Protein AF-A0A355D9C6-F1 (afdb_monomer)

Nearest PDB structures (foldseek):
  3qay-assembly4_D  TM=8.955E-01  e=3.620E-08  Colneyvirus CD27
  1xov-assembly1_A  TM=8.033E-01  e=5.198E-07  Listeria phage PSA
  7rag-assembly1_B-2  TM=8.440E-01  e=2.105E-06  Clostridioides difficile
  1jwq-assembly1_A  TM=8.200E-01  e=1.774E-05  Paenibacillus polymyxa
  8c0j-assembly1_A  TM=7.472E-01  e=3.554E-04  Citrobacter rodentium

Foldseek 3Di:
DQVLPFQEAEEEEAEADPDAQAADADFKEKEAAPPCCVPLQVQLRVQLLVLLVVLPGDRPYYDHDCPDCQHPVHPHTYMYIHGGHQRHNVRVVSC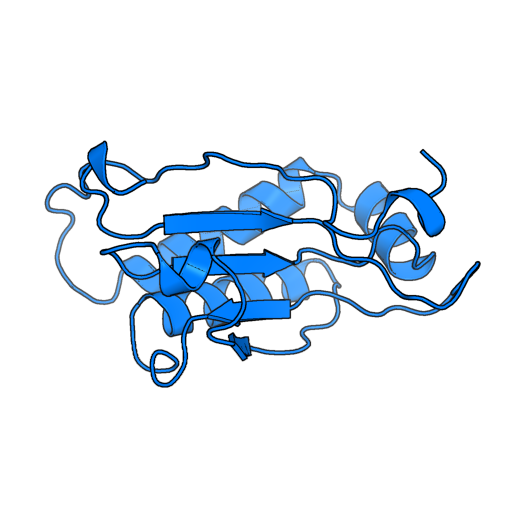VVCDPVSSVVSSVRSNVVSVVPDDDPDDRVDHDHPDHDHYPPPPVHHDD

Radius of gyration: 15.07 Å; Cα contacts (8 Å, |Δi|>4): 289; chains: 1; bounding box: 33×25×47 Å

pLDDT: mean 84.62, std 20.16, range [33.31, 98.75]

Solvent-accessible surface area (backbone atoms only — not comparable to full-atom values): 7962 Å² total; per-residue (Å²): 109,69,91,69,67,32,75,44,45,45,36,49,34,42,37,70,56,94,56,76,81,33,61,57,75,72,25,22,38,24,39,27,33,70,95,30,65,91,38,72,33,2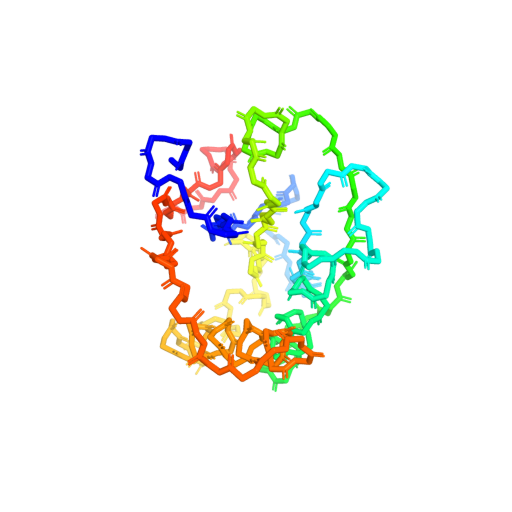9,41,25,40,53,35,22,41,51,36,41,32,73,76,67,38,42,66,68,51,77,45,67,45,65,84,45,60,79,35,60,73,42,86,41,50,23,29,41,38,30,63,28,24,69,32,22,48,41,32,42,54,48,46,70,71,63,34,70,68,51,54,54,48,22,44,50,51,7,45,54,59,46,55,62,80,70,69,79,97,70,75,80,82,41,84,52,77,87,39,80,46,83,31,100,67,35,92,85,51,44,89,126

Sequence (144 aa):
ANSMKVDLYFSIHINSTPKKGYKGAIGSECWIYPNNENKISGLVGREVLKELASLGFINRGIKSSDEFTELSSTKMPAVIIECFFCNSKADTDLYHKVGPKAIAYAIYLGIKAATRSKTPILSMNGININHIKDCHNCKNYCPI

Secondary structure (DSSP, 8-state):
-GGGT-S-EEEEEEE--SSTTB-S---EEEEE-TT-TTSHHHHHHHHHHHHHHHTT--EEEEEE-S--HHHHS-SS-EEEEEEEETTBHHHHHHHHHHHHHHHHHHHHHHHHHHHTTSSSS------B---EEE-TTGGGT---

Structure (mmCIF, N/CA/C/O backbone):
data_AF-A0A355D9C6-F1
#
_entry.id   AF-A0A355D9C6-F1
#
loop_
_atom_site.group_PDB
_atom_site.id
_atom_site.type_symbol
_atom_site.label_atom_id
_atom_site.label_alt_id
_atom_site.label_comp_id
_atom_site.label_asym_id
_atom_site.label_entity_id
_atom_site.label_seq_id
_atom_site.pdbx_PDB_ins_code
_atom_site.Cartn_x
_atom_site.Cartn_y
_atom_site.Cartn_z
_atom_site.occupancy
_atom_site.B_iso_or_equiv
_atom_site.auth_seq_id
_atom_site.auth_comp_id
_atom_site.auth_asym_id
_atom_site.auth_atom_id
_atom_site.pdbx_PDB_model_num
ATOM 1 N N . ALA A 1 1 ? 12.404 -13.665 -5.220 1.00 76.12 1 ALA A N 1
ATOM 2 C CA . ALA A 1 1 ? 12.030 -12.802 -6.362 1.00 76.12 1 ALA A CA 1
ATOM 3 C C . ALA A 1 1 ? 12.973 -12.965 -7.560 1.00 76.12 1 ALA A C 1
ATOM 5 O O . ALA A 1 1 ? 12.521 -13.418 -8.603 1.00 76.12 1 ALA A O 1
ATOM 6 N N . ASN A 1 2 ? 14.276 -12.669 -7.429 1.00 84.69 2 ASN A N 1
ATOM 7 C CA . ASN A 1 2 ? 15.227 -12.660 -8.561 1.00 84.69 2 ASN A CA 1
ATOM 8 C C . ASN A 1 2 ? 15.289 -13.961 -9.382 1.00 84.69 2 ASN A C 1
ATOM 10 O O . ASN A 1 2 ? 15.335 -13.899 -10.607 1.00 84.69 2 ASN A O 1
ATOM 14 N N . SER A 1 3 ? 15.255 -15.130 -8.735 1.00 88.06 3 SER A N 1
ATOM 15 C CA . SER A 1 3 ? 15.277 -16.430 -9.427 1.00 88.06 3 SER A CA 1
ATOM 16 C C . SER A 1 3 ? 14.035 -16.687 -10.285 1.00 88.06 3 SER A C 1
ATOM 18 O O . SER A 1 3 ? 14.127 -17.385 -11.288 1.00 88.06 3 SER A O 1
ATOM 20 N N . MET A 1 4 ? 12.894 -16.099 -9.919 1.00 83.62 4 MET A N 1
ATOM 21 C CA . MET A 1 4 ? 11.617 -16.275 -10.616 1.00 83.62 4 MET A CA 1
ATOM 22 C C . MET A 1 4 ? 11.432 -15.318 -11.794 1.00 83.62 4 MET A C 1
ATOM 24 O O . MET A 1 4 ? 10.460 -15.462 -12.521 1.00 83.62 4 MET A O 1
ATOM 28 N N . LYS A 1 5 ? 12.350 -14.356 -11.989 1.00 84.81 5 LYS A N 1
ATOM 29 C CA . LYS A 1 5 ? 12.337 -13.406 -13.118 1.00 84.81 5 LYS A CA 1
ATOM 30 C C . LYS A 1 5 ? 10.975 -12.713 -13.323 1.00 84.81 5 LYS A C 1
ATOM 32 O O . LYS A 1 5 ? 10.526 -12.552 -14.452 1.00 84.81 5 LYS A O 1
ATOM 37 N N . VAL A 1 6 ? 10.324 -12.331 -12.224 1.00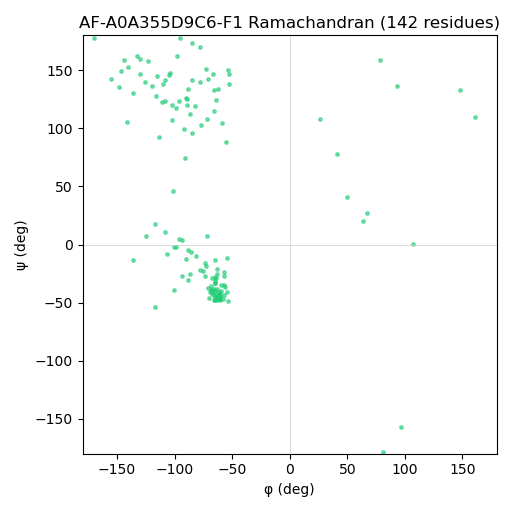 83.12 6 VAL A N 1
ATOM 3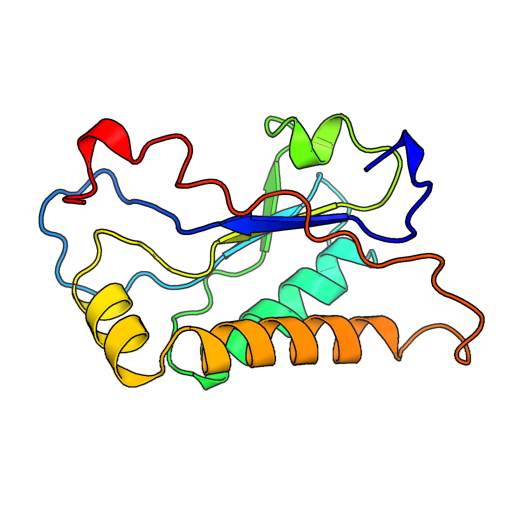8 C CA . VAL A 1 6 ? 9.026 -11.637 -12.239 1.00 83.12 6 VAL A CA 1
ATOM 39 C C . VAL A 1 6 ? 9.164 -10.188 -12.711 1.00 83.12 6 VAL A C 1
ATOM 41 O O . VAL A 1 6 ? 10.195 -9.558 -12.471 1.00 83.12 6 VAL A O 1
ATOM 44 N N . ASP A 1 7 ? 8.111 -9.650 -13.327 1.00 87.50 7 ASP A N 1
ATOM 45 C CA . ASP A 1 7 ? 8.078 -8.277 -13.864 1.00 87.50 7 ASP A CA 1
ATOM 46 C C . ASP A 1 7 ? 7.985 -7.201 -12.771 1.00 87.50 7 ASP A C 1
ATOM 48 O O . ASP A 1 7 ? 8.414 -6.061 -12.949 1.00 87.50 7 ASP A O 1
ATOM 52 N N . LEU A 1 8 ? 7.412 -7.572 -11.626 1.00 89.12 8 LEU A N 1
ATOM 53 C CA . LEU A 1 8 ? 7.217 -6.721 -10.462 1.00 89.12 8 LEU A CA 1
ATOM 54 C C . LEU A 1 8 ? 7.289 -7.587 -9.206 1.00 89.12 8 LEU A C 1
ATOM 56 O O . LEU A 1 8 ? 6.680 -8.655 -9.135 1.00 89.12 8 LEU A O 1
ATOM 60 N N . TYR A 1 9 ? 8.003 -7.097 -8.203 1.00 92.00 9 TYR A N 1
ATOM 61 C CA . TYR A 1 9 ? 7.986 -7.648 -6.859 1.00 92.00 9 TYR A CA 1
ATOM 62 C C . TYR A 1 9 ? 7.248 -6.692 -5.925 1.00 92.00 9 TYR A C 1
ATOM 64 O O . TYR A 1 9 ? 7.374 -5.473 -6.032 1.00 92.00 9 TYR A O 1
ATOM 72 N N . PHE A 1 10 ? 6.478 -7.235 -4.993 1.00 92.94 10 PHE A N 1
ATOM 73 C CA . PHE A 1 10 ? 5.986 -6.455 -3.873 1.00 92.94 10 PHE A CA 1
ATOM 74 C C . PHE A 1 10 ? 5.887 -7.313 -2.621 1.00 92.94 10 PHE A C 1
ATOM 76 O O . PHE A 1 10 ? 5.635 -8.516 -2.697 1.00 92.94 10 PHE A O 1
ATOM 83 N N . SER A 1 11 ? 6.077 -6.683 -1.470 1.00 91.31 11 SER A N 1
ATOM 84 C CA . SER A 1 11 ? 5.864 -7.294 -0.163 1.00 91.31 11 SER A CA 1
ATOM 85 C C . SER A 1 11 ? 4.728 -6.584 0.563 1.00 91.31 11 SER A C 1
ATOM 87 O O . SER A 1 11 ? 4.532 -5.377 0.414 1.00 91.31 11 SER A O 1
ATOM 89 N N . ILE A 1 12 ? 3.954 -7.344 1.334 1.00 93.81 12 ILE A N 1
ATOM 90 C CA . ILE A 1 12 ? 2.795 -6.838 2.072 1.00 93.81 12 ILE A CA 1
ATOM 91 C C . ILE A 1 12 ? 3.137 -6.887 3.557 1.00 93.81 12 ILE A C 1
ATOM 93 O O . ILE A 1 12 ? 3.492 -7.939 4.087 1.00 93.81 12 ILE A O 1
ATOM 97 N N . HIS A 1 13 ? 3.052 -5.735 4.208 1.00 91.31 13 HIS A N 1
ATOM 98 C CA . HIS A 1 13 ? 3.460 -5.515 5.585 1.00 91.31 13 HIS A CA 1
ATOM 99 C C . HIS A 1 13 ? 2.346 -4.816 6.371 1.00 91.31 13 HIS A C 1
ATOM 101 O O . HIS A 1 13 ? 1.446 -4.177 5.812 1.00 91.31 13 HIS A O 1
ATOM 107 N N . ILE A 1 14 ? 2.425 -4.950 7.692 1.00 91.12 14 ILE A N 1
ATOM 108 C CA . ILE A 1 14 ? 1.682 -4.142 8.655 1.00 91.12 14 ILE A CA 1
ATOM 109 C C . ILE A 1 14 ? 2.730 -3.363 9.451 1.00 91.12 14 ILE A C 1
ATOM 111 O O . ILE A 1 14 ? 3.676 -3.954 9.972 1.00 91.12 14 ILE A O 1
ATOM 115 N N . ASN A 1 15 ? 2.567 -2.049 9.540 1.00 94.31 15 ASN A N 1
ATOM 116 C CA . ASN A 1 15 ? 3.539 -1.153 10.150 1.00 94.31 15 ASN A CA 1
ATOM 117 C C . ASN A 1 15 ? 3.349 -1.085 11.674 1.00 94.31 15 ASN A C 1
ATOM 119 O O . ASN A 1 15 ? 2.365 -1.581 12.222 1.00 94.31 15 ASN A O 1
ATOM 123 N N . SER A 1 16 ? 4.260 -0.411 12.372 1.00 92.69 16 SER A N 1
ATOM 124 C CA . SER A 1 16 ? 4.115 -0.074 13.790 1.00 92.69 16 SER A CA 1
ATOM 125 C C . SER A 1 16 ? 4.638 1.324 14.090 1.00 92.69 16 SER A C 1
ATOM 127 O O . SER A 1 16 ? 5.518 1.854 13.416 1.00 92.69 16 SER A O 1
ATOM 129 N N . THR A 1 17 ? 4.079 1.947 15.124 1.00 90.12 17 THR A N 1
ATOM 130 C CA . THR A 1 17 ? 4.546 3.231 15.646 1.00 90.12 17 THR A CA 1
ATOM 131 C C . THR A 1 17 ? 5.300 3.013 16.958 1.00 90.12 17 THR A C 1
ATOM 133 O O . THR A 1 17 ? 4.899 2.165 17.755 1.00 90.12 17 THR A O 1
ATOM 136 N N . PRO A 1 18 ? 6.350 3.795 17.267 1.00 88.50 18 PRO A N 1
ATOM 137 C CA . PRO A 1 18 ? 7.001 3.724 18.578 1.00 88.50 18 PRO A CA 1
ATOM 138 C C . PRO A 1 18 ? 6.084 4.173 19.734 1.00 88.50 18 PRO A C 1
ATOM 140 O 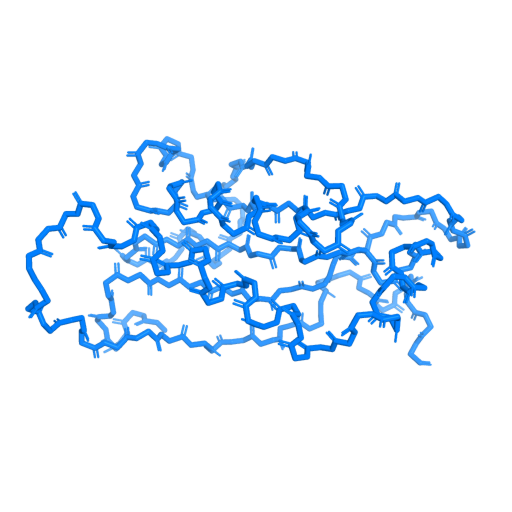O . PRO A 1 18 ? 6.398 3.945 20.903 1.00 88.50 18 PRO A O 1
ATOM 143 N N . LYS A 1 19 ? 4.947 4.823 19.437 1.00 88.88 19 LYS A N 1
ATOM 144 C CA . LYS A 1 19 ? 3.980 5.290 20.438 1.00 88.88 19 LYS A CA 1
ATOM 145 C C . LYS A 1 19 ? 3.126 4.129 20.956 1.00 88.88 19 LYS A C 1
ATOM 147 O O . LYS A 1 19 ? 2.170 3.713 20.306 1.00 88.88 19 LYS A O 1
ATOM 152 N N . LYS A 1 20 ? 3.430 3.644 22.161 1.00 85.25 20 LYS A N 1
ATOM 153 C CA . LYS A 1 20 ? 2.611 2.632 22.849 1.00 85.25 20 LYS A CA 1
ATOM 154 C C . LYS A 1 20 ? 1.202 3.170 23.129 1.00 85.25 20 LYS A C 1
ATOM 156 O O . LYS A 1 20 ? 1.052 4.289 23.612 1.00 85.25 20 LYS A O 1
ATOM 161 N 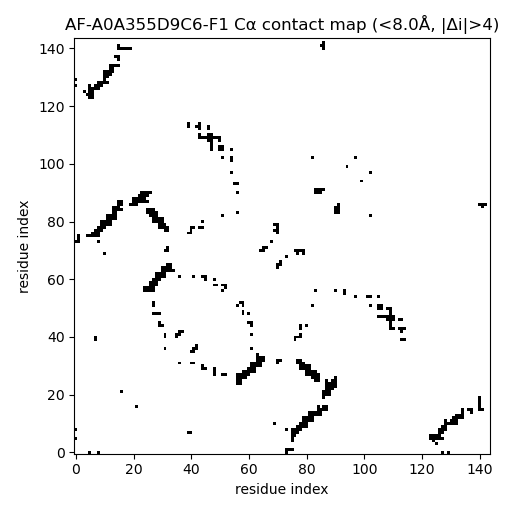N . GLY A 1 21 ? 0.179 2.364 22.842 1.00 84.88 21 GLY A N 1
ATOM 162 C CA . GLY A 1 21 ? -1.222 2.716 23.102 1.00 84.88 21 GLY A CA 1
ATOM 163 C C . GLY A 1 21 ? -1.758 3.870 22.246 1.00 84.88 21 GLY A C 1
ATOM 164 O O . GLY A 1 21 ? -2.653 4.591 22.690 1.00 84.88 21 GLY A O 1
ATOM 165 N N . TYR A 1 22 ? -1.211 4.084 21.043 1.00 93.94 22 TYR A N 1
ATOM 166 C CA . TYR A 1 22 ? -1.666 5.153 20.158 1.00 93.94 22 TYR A CA 1
ATOM 167 C C . TYR A 1 22 ? -3.122 4.934 19.723 1.00 93.94 22 TYR A C 1
ATOM 169 O O . TYR A 1 22 ? -3.474 3.891 19.178 1.00 93.94 22 TYR A O 1
ATOM 177 N N . LYS A 1 23 ? -3.985 5.931 19.961 1.00 96.38 23 LYS A N 1
ATOM 178 C CA . LYS A 1 23 ? -5.430 5.803 19.710 1.00 96.38 23 LYS A CA 1
ATOM 179 C C . LYS A 1 23 ? -5.887 6.297 18.333 1.00 96.38 23 LYS A C 1
ATOM 181 O O . LYS A 1 23 ? -6.919 5.842 17.857 1.00 96.38 23 LYS A O 1
ATOM 186 N N . GLY A 1 24 ? -5.163 7.240 17.728 1.00 97.38 24 GLY A N 1
ATOM 187 C CA . GLY A 1 24 ? -5.562 7.894 16.475 1.00 97.38 24 GLY A CA 1
ATOM 188 C C . GLY A 1 24 ? -5.319 7.035 15.235 1.00 97.38 24 GLY A C 1
ATOM 189 O O . GLY A 1 24 ? -4.646 6.010 15.320 1.00 97.38 24 GLY A O 1
ATOM 190 N N . ALA A 1 25 ? -5.836 7.470 14.085 1.00 97.31 25 ALA A N 1
ATOM 191 C CA . ALA A 1 25 ? -5.547 6.850 12.790 1.00 97.31 25 ALA A CA 1
ATOM 192 C C . ALA A 1 25 ? -4.165 7.281 12.285 1.00 97.31 25 ALA A C 1
ATOM 194 O O . ALA A 1 25 ? -3.784 8.444 12.443 1.00 97.31 25 ALA A O 1
ATOM 195 N N . ILE A 1 26 ? -3.419 6.350 11.690 1.00 98.06 26 ILE A N 1
ATOM 196 C CA . ILE A 1 26 ? -2.130 6.640 11.045 1.00 98.06 26 ILE A CA 1
ATOM 197 C C . ILE A 1 26 ? -2.230 6.333 9.555 1.00 98.06 26 ILE A C 1
ATOM 199 O O . ILE A 1 26 ? -1.968 7.225 8.748 1.00 98.06 26 ILE A O 1
ATOM 203 N N . GLY A 1 27 ? -2.654 5.118 9.202 1.00 98.12 27 GLY A N 1
ATOM 204 C CA . GLY A 1 27 ? -2.967 4.707 7.838 1.00 98.12 27 GLY A CA 1
ATOM 205 C C . GLY A 1 27 ? -1.847 3.984 7.094 1.00 98.12 27 GLY A C 1
ATOM 206 O O . GLY A 1 27 ? -0.951 3.384 7.678 1.00 98.12 27 GLY A O 1
ATOM 207 N N . SER A 1 28 ? -1.932 4.036 5.772 1.00 98.69 28 SER A N 1
ATOM 208 C CA . SER A 1 28 ? -1.153 3.244 4.823 1.00 98.69 28 SER A CA 1
ATOM 209 C C . SER A 1 28 ? -0.042 4.055 4.158 1.00 98.69 28 SER A C 1
ATOM 211 O O . SER A 1 28 ? -0.194 5.255 3.923 1.00 98.69 28 SER A O 1
ATOM 213 N N . GLU A 1 29 ? 1.073 3.403 3.831 1.00 98.56 29 GLU A N 1
ATOM 214 C CA . GLU A 1 29 ? 2.167 3.970 3.032 1.00 98.56 29 GLU A CA 1
ATOM 215 C C . GLU A 1 29 ? 2.786 2.912 2.113 1.00 98.56 29 GLU A C 1
ATOM 217 O O . GLU A 1 29 ? 2.639 1.711 2.329 1.00 98.56 29 GLU A O 1
ATOM 222 N N . CYS A 1 30 ? 3.462 3.346 1.053 1.00 98.44 30 CYS A N 1
ATOM 223 C CA . CYS A 1 30 ? 4.232 2.446 0.195 1.00 98.44 30 CYS A CA 1
ATOM 224 C C . CYS A 1 30 ? 5.670 2.934 0.085 1.00 98.44 30 CYS A C 1
ATOM 226 O O . CYS A 1 30 ? 5.897 4.134 -0.067 1.00 98.44 30 CYS A O 1
ATOM 228 N N . TRP A 1 31 ? 6.626 2.009 0.105 1.00 98.25 31 TRP A N 1
ATOM 229 C CA . TRP A 1 31 ? 8.039 2.305 -0.110 1.00 98.25 31 TRP A CA 1
ATOM 230 C C . TRP A 1 31 ? 8.520 1.748 -1.442 1.00 98.25 31 TRP A C 1
ATOM 232 O O . TRP A 1 31 ? 8.185 0.625 -1.820 1.00 98.25 31 TRP A O 1
ATOM 242 N N . ILE A 1 32 ? 9.323 2.539 -2.144 1.00 97.94 32 ILE A N 1
ATOM 243 C CA . ILE A 1 32 ? 9.966 2.174 -3.407 1.00 97.94 32 ILE A CA 1
ATOM 244 C C . ILE A 1 32 ? 11.447 2.551 -3.378 1.00 97.94 32 ILE A C 1
ATOM 246 O O . ILE A 1 32 ? 11.884 3.353 -2.556 1.00 97.94 32 ILE A O 1
ATOM 250 N N . TYR A 1 33 ? 12.235 1.978 -4.283 1.00 96.81 33 TYR A N 1
ATOM 251 C CA . TYR A 1 33 ? 13.620 2.417 -4.460 1.00 96.81 33 TYR A CA 1
ATOM 252 C C . TYR A 1 33 ? 13.661 3.863 -5.015 1.00 96.81 33 TYR A C 1
ATOM 254 O O . TYR A 1 33 ? 12.767 4.210 -5.797 1.00 96.81 33 TYR A O 1
ATOM 262 N N . PRO A 1 34 ? 14.651 4.707 -4.657 1.00 96.69 34 PRO A N 1
ATOM 263 C CA . PRO A 1 34 ? 14.724 6.100 -5.109 1.00 96.69 34 PRO A CA 1
ATOM 264 C C . PRO A 1 34 ? 14.634 6.282 -6.632 1.00 96.69 34 PRO A C 1
ATOM 266 O O . PRO A 1 34 ? 15.127 5.453 -7.402 1.00 96.69 34 PRO A O 1
ATOM 269 N N . ASN A 1 35 ? 14.033 7.396 -7.069 1.00 94.62 35 ASN A N 1
ATOM 270 C CA . ASN A 1 35 ? 13.846 7.776 -8.480 1.00 94.62 35 ASN A CA 1
ATOM 271 C C . ASN A 1 35 ? 12.941 6.822 -9.295 1.00 94.62 35 ASN A C 1
ATOM 273 O O . ASN A 1 35 ? 13.001 6.783 -10.532 1.00 94.62 35 ASN A O 1
ATOM 277 N N . ASN A 1 36 ? 12.102 6.024 -8.624 1.00 94.12 36 ASN A N 1
ATOM 278 C CA . ASN A 1 36 ? 11.159 5.102 -9.263 1.00 94.12 36 ASN A CA 1
ATOM 279 C C . ASN A 1 36 ? 9.687 5.550 -9.159 1.00 94.12 36 ASN A C 1
ATOM 281 O O . ASN A 1 36 ? 8.786 4.784 -9.509 1.00 94.12 36 ASN A O 1
ATOM 285 N N . GLU A 1 37 ? 9.413 6.780 -8.723 1.00 92.69 37 GLU A N 1
ATOM 286 C CA . GLU A 1 37 ? 8.065 7.331 -8.514 1.00 92.69 37 GLU A CA 1
ATOM 287 C C . GLU A 1 37 ? 7.248 7.329 -9.814 1.00 92.69 37 GLU A C 1
ATOM 289 O O . GLU A 1 37 ? 6.043 7.070 -9.811 1.00 92.69 37 GLU A O 1
ATOM 294 N N . ASN A 1 38 ? 7.909 7.564 -10.947 1.00 92.06 38 ASN A N 1
ATOM 295 C CA . ASN A 1 38 ? 7.290 7.564 -12.275 1.00 92.06 38 ASN A CA 1
ATOM 296 C C . ASN A 1 38 ? 7.380 6.201 -12.990 1.00 92.06 38 ASN A C 1
ATOM 298 O O . ASN A 1 38 ? 6.961 6.076 -14.141 1.00 92.06 38 ASN A O 1
ATOM 302 N N . LYS A 1 39 ? 7.922 5.169 -12.329 1.00 93.44 39 LYS A N 1
ATOM 303 C CA . LYS A 1 39 ? 8.010 3.797 -12.856 1.00 93.44 39 LYS A CA 1
ATOM 304 C C . LYS A 1 39 ? 6.835 2.945 -12.366 1.00 93.44 39 LYS A C 1
ATOM 306 O O . LYS A 1 39 ? 6.000 3.402 -11.589 1.00 93.44 39 LYS A O 1
ATOM 311 N N . ILE A 1 40 ? 6.772 1.688 -12.819 1.00 94.12 40 ILE A N 1
ATOM 312 C CA . ILE A 1 40 ? 5.680 0.764 -12.471 1.00 94.12 40 ILE A CA 1
ATOM 313 C C . ILE A 1 40 ? 5.516 0.586 -10.954 1.00 94.12 40 ILE A C 1
ATOM 315 O O . ILE A 1 40 ? 4.389 0.561 -10.479 1.00 94.12 40 ILE A O 1
ATOM 319 N N . SER A 1 41 ? 6.606 0.569 -10.182 1.00 94.94 41 SER A N 1
ATOM 320 C CA . SER A 1 41 ? 6.554 0.505 -8.715 1.00 94.94 41 SER A CA 1
ATOM 321 C C . SER A 1 41 ? 5.852 1.722 -8.104 1.00 94.94 41 SER A C 1
ATOM 323 O O . SER A 1 41 ? 4.995 1.570 -7.238 1.00 94.94 41 SER A O 1
ATOM 325 N N . GLY A 1 42 ? 6.154 2.930 -8.591 1.00 96.56 42 GLY A N 1
ATOM 326 C CA . GLY A 1 42 ? 5.483 4.150 -8.148 1.00 96.56 42 GLY A CA 1
ATOM 327 C C . GLY A 1 42 ? 4.015 4.228 -8.584 1.00 96.56 42 GLY A C 1
ATOM 328 O O . GLY A 1 42 ? 3.170 4.695 -7.826 1.00 96.56 42 GLY A O 1
ATOM 329 N N . LEU A 1 43 ? 3.675 3.727 -9.774 1.00 96.38 43 LEU A N 1
ATOM 330 C CA . LEU A 1 43 ? 2.279 3.632 -10.222 1.00 96.38 43 LEU A CA 1
ATOM 331 C C . LEU A 1 43 ? 1.475 2.653 -9.358 1.00 96.38 43 LEU A C 1
ATOM 333 O O . LEU A 1 43 ? 0.398 3.003 -8.884 1.00 96.38 43 LEU A O 1
ATOM 337 N N . VAL A 1 44 ? 2.024 1.462 -9.106 1.00 96.69 44 VAL A N 1
ATOM 338 C CA . VAL A 1 44 ? 1.402 0.441 -8.252 1.00 96.69 44 VAL A CA 1
ATOM 339 C C . VAL A 1 44 ? 1.202 0.969 -6.837 1.00 96.69 44 VAL A C 1
ATOM 341 O O . VAL A 1 44 ? 0.094 0.873 -6.322 1.00 96.69 44 VAL A O 1
ATOM 344 N N . GLY A 1 45 ? 2.223 1.586 -6.234 1.00 97.81 45 GLY A N 1
ATOM 345 C CA . GLY A 1 45 ? 2.100 2.170 -4.898 1.00 97.81 45 GLY A CA 1
ATOM 346 C C . GLY A 1 45 ? 0.975 3.207 -4.809 1.00 97.81 45 GLY A C 1
ATOM 347 O O . GLY A 1 45 ? 0.188 3.176 -3.868 1.00 97.81 45 GLY A O 1
ATOM 348 N N . ARG A 1 46 ? 0.834 4.093 -5.808 1.00 98.38 46 ARG A N 1
ATOM 349 C CA . ARG A 1 46 ? -0.214 5.129 -5.811 1.00 98.38 46 ARG A CA 1
ATOM 350 C C . ARG A 1 46 ? -1.610 4.529 -5.899 1.00 98.38 46 ARG A C 1
ATOM 352 O O . ARG A 1 46 ? -2.479 4.920 -5.122 1.00 98.38 46 ARG A O 1
ATOM 359 N N . GLU A 1 47 ? -1.822 3.598 -6.826 1.00 98.25 47 GLU A N 1
ATOM 360 C CA . GLU A 1 47 ? -3.137 2.977 -7.002 1.00 98.25 47 GLU A CA 1
ATOM 361 C C . GLU A 1 47 ? -3.499 2.086 -5.806 1.00 98.25 47 GLU A C 1
ATOM 363 O O . GLU A 1 47 ? -4.628 2.144 -5.334 1.00 98.25 47 GLU A O 1
ATOM 368 N N . VAL A 1 48 ? -2.549 1.339 -5.230 1.00 98.50 48 VAL A N 1
ATOM 369 C CA . VAL A 1 48 ? -2.795 0.561 -4.000 1.00 98.50 48 VAL A CA 1
ATOM 370 C C . VAL A 1 48 ? -3.203 1.470 -2.840 1.00 98.50 48 VAL A C 1
ATOM 372 O O . VAL A 1 48 ? -4.196 1.194 -2.172 1.00 98.50 48 VAL A O 1
ATOM 375 N N . LEU A 1 49 ? -2.489 2.575 -2.611 1.00 98.75 49 LEU A N 1
ATOM 376 C CA . LEU A 1 49 ? -2.820 3.505 -1.526 1.00 98.75 49 LEU A CA 1
ATOM 377 C C . LEU A 1 49 ? -4.178 4.184 -1.724 1.00 98.75 49 LEU A C 1
ATOM 379 O O . LEU A 1 49 ? -4.882 4.450 -0.752 1.00 98.75 49 LEU A O 1
ATOM 383 N N . LYS A 1 50 ? -4.570 4.445 -2.972 1.00 98.75 50 LYS A N 1
ATOM 384 C CA . LYS A 1 50 ? -5.903 4.953 -3.307 1.00 98.75 50 LYS A CA 1
ATOM 385 C C . LYS A 1 50 ? -6.996 3.937 -2.965 1.00 98.75 50 LYS A C 1
ATOM 387 O O . LYS A 1 50 ? -7.989 4.313 -2.346 1.00 98.75 50 LYS A O 1
ATOM 392 N N . GLU A 1 51 ? -6.810 2.666 -3.311 1.00 98.69 51 GLU A N 1
ATOM 393 C CA . GLU A 1 51 ? -7.777 1.611 -2.986 1.00 98.69 51 GLU A CA 1
ATOM 394 C C . GLU A 1 51 ? -7.844 1.344 -1.471 1.00 98.69 51 GLU A C 1
ATOM 396 O O . GLU A 1 51 ? -8.936 1.207 -0.923 1.00 98.69 51 GLU A O 1
ATOM 401 N N . LEU A 1 52 ? -6.716 1.369 -0.751 1.00 98.69 52 LEU A N 1
ATOM 402 C CA . LEU A 1 52 ? -6.708 1.293 0.720 1.00 98.69 52 LEU A CA 1
ATOM 403 C C . LEU A 1 52 ? -7.422 2.493 1.356 1.00 98.69 52 LEU A C 1
ATOM 405 O O . LEU A 1 52 ? -8.172 2.328 2.320 1.00 98.69 52 LEU A O 1
ATOM 409 N N . ALA A 1 53 ? -7.256 3.689 0.790 1.00 98.69 53 ALA A N 1
ATOM 410 C CA . ALA A 1 53 ? -7.972 4.873 1.248 1.00 98.69 53 ALA A CA 1
ATOM 411 C C . ALA A 1 53 ? -9.486 4.780 1.037 1.00 98.69 53 ALA A C 1
ATOM 413 O O . ALA A 1 53 ? -10.245 5.273 1.870 1.00 98.69 53 ALA A O 1
ATOM 414 N N . SER A 1 54 ? -9.942 4.087 -0.012 1.00 98.56 54 SER A N 1
ATOM 415 C CA . SER A 1 54 ? -11.373 3.827 -0.233 1.00 98.56 54 SER A CA 1
ATOM 416 C C . SER A 1 54 ? -12.009 2.975 0.878 1.00 98.56 54 SER A C 1
ATOM 418 O O . SER A 1 54 ? -13.205 3.098 1.138 1.00 98.56 54 SER A O 1
ATOM 420 N N . LEU A 1 55 ? -11.209 2.164 1.585 1.00 98.38 55 LEU A N 1
ATOM 421 C CA . LEU A 1 55 ? -11.644 1.409 2.765 1.00 98.38 55 LEU A CA 1
ATOM 422 C C . LEU A 1 55 ? -11.651 2.255 4.049 1.00 98.38 55 LEU A C 1
ATOM 424 O O . LEU A 1 55 ? -12.167 1.800 5.068 1.00 98.38 55 LEU A O 1
ATOM 428 N N . GLY A 1 56 ? -11.089 3.467 4.016 1.00 98.50 56 GLY A N 1
ATOM 429 C CA . GLY A 1 56 ? -11.032 4.404 5.140 1.00 98.50 56 GLY A CA 1
ATOM 430 C C . GLY A 1 56 ? -9.652 4.572 5.785 1.00 98.50 56 GLY A C 1
ATOM 431 O O . GLY A 1 56 ? -9.532 5.347 6.734 1.00 98.50 56 GLY A O 1
ATOM 432 N N . PHE A 1 57 ? -8.608 3.884 5.306 1.00 98.56 57 PHE A N 1
ATOM 433 C CA . PHE A 1 57 ? -7.248 4.112 5.805 1.00 98.56 57 PHE A CA 1
ATOM 434 C C . PHE A 1 57 ? -6.721 5.471 5.329 1.00 98.56 57 PHE A C 1
ATOM 436 O O . PHE A 1 57 ? -6.944 5.880 4.193 1.00 98.56 57 PHE A O 1
ATOM 443 N N . ILE A 1 58 ? -5.966 6.180 6.169 1.00 98.75 58 ILE A N 1
ATOM 444 C CA . ILE A 1 58 ? -5.305 7.418 5.731 1.00 98.75 58 ILE A CA 1
ATOM 445 C C . ILE A 1 58 ? -4.247 7.066 4.673 1.00 98.75 58 ILE A C 1
ATOM 447 O O . ILE A 1 58 ? -3.449 6.153 4.866 1.00 98.75 58 ILE A O 1
ATOM 451 N N . ASN A 1 59 ? -4.220 7.789 3.555 1.00 98.69 59 ASN A N 1
ATOM 452 C CA . ASN A 1 59 ? -3.162 7.667 2.553 1.00 98.69 59 ASN A CA 1
ATOM 453 C C . ASN A 1 59 ? -1.992 8.582 2.934 1.00 98.69 59 ASN A C 1
ATOM 455 O O . ASN A 1 59 ? -2.127 9.804 2.903 1.00 98.69 59 ASN A O 1
ATOM 459 N N . ARG A 1 60 ? -0.843 8.002 3.289 1.00 98.62 60 ARG A N 1
ATOM 460 C CA . ARG A 1 60 ? 0.369 8.748 3.679 1.00 98.62 60 ARG A CA 1
ATOM 461 C C . ARG A 1 60 ? 1.358 8.928 2.525 1.00 98.62 60 ARG A C 1
ATOM 463 O O . ARG A 1 60 ? 2.448 9.458 2.728 1.00 98.62 60 ARG A O 1
ATOM 470 N N . GLY A 1 61 ? 0.972 8.500 1.327 1.00 98.38 61 GLY A N 1
ATOM 471 C CA . GLY A 1 61 ? 1.749 8.643 0.110 1.00 98.38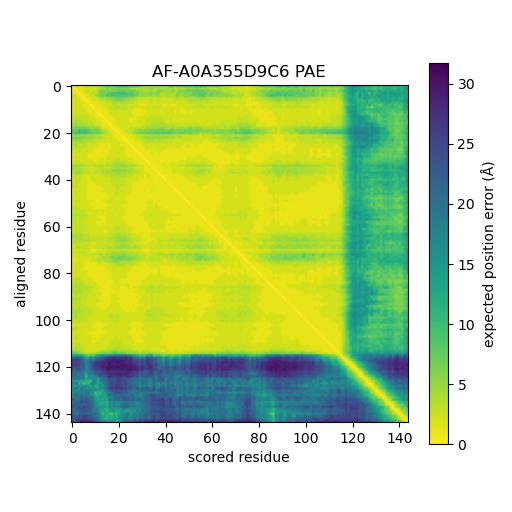 61 GLY A CA 1
ATOM 472 C C . GLY A 1 61 ? 2.839 7.591 -0.072 1.00 98.38 61 GLY A C 1
ATOM 473 O O . GLY A 1 61 ? 3.021 6.658 0.715 1.00 98.38 61 GLY A O 1
ATOM 474 N N . ILE A 1 62 ? 3.554 7.762 -1.180 1.00 98.06 62 ILE A N 1
ATOM 475 C CA . ILE A 1 62 ? 4.744 6.988 -1.512 1.00 98.06 62 ILE A CA 1
ATOM 476 C C . ILE A 1 62 ? 5.954 7.616 -0.839 1.00 98.06 62 ILE A C 1
ATOM 478 O O . ILE A 1 62 ? 6.098 8.837 -0.809 1.00 98.06 62 ILE A O 1
ATOM 482 N N . LYS A 1 63 ? 6.848 6.757 -0.366 1.00 98.00 63 LYS A N 1
ATOM 483 C CA . LYS A 1 63 ? 8.165 7.101 0.150 1.00 98.00 63 LYS A CA 1
ATOM 484 C C . LYS A 1 63 ? 9.243 6.354 -0.621 1.00 98.00 63 LYS A C 1
ATOM 486 O O . LYS A 1 63 ? 8.986 5.300 -1.204 1.00 98.00 63 LYS A O 1
ATOM 491 N N . SER A 1 64 ? 10.459 6.879 -0.586 1.00 97.06 64 SER A N 1
ATOM 492 C CA . SER A 1 64 ? 11.621 6.266 -1.220 1.00 97.06 64 SER A CA 1
ATOM 493 C C . SER A 1 64 ? 12.704 5.944 -0.197 1.00 97.06 64 SER A C 1
ATOM 495 O O . SER A 1 64 ? 12.996 6.780 0.656 1.00 97.06 64 SER A O 1
ATOM 497 N N . SER A 1 65 ? 13.311 4.764 -0.292 1.00 94.62 65 SER A N 1
ATOM 498 C CA . SER A 1 65 ? 14.496 4.389 0.490 1.00 94.62 65 SER A CA 1
ATOM 499 C C . SER A 1 65 ? 15.284 3.298 -0.236 1.00 94.62 65 SER A C 1
ATOM 501 O O . SER A 1 65 ? 14.700 2.420 -0.874 1.00 94.62 65 SER A O 1
ATOM 503 N N . ASP A 1 66 ? 16.609 3.365 -0.160 1.00 94.31 66 ASP A N 1
ATOM 504 C CA . ASP A 1 66 ? 17.548 2.337 -0.615 1.00 94.31 66 ASP A CA 1
ATOM 505 C C . ASP A 1 66 ? 18.062 1.445 0.533 1.00 94.31 66 ASP A C 1
ATOM 507 O O . ASP A 1 66 ? 18.762 0.462 0.283 1.00 94.31 66 ASP A O 1
ATOM 511 N N . GLU A 1 67 ? 17.654 1.722 1.775 1.00 94.31 67 GLU A N 1
ATOM 512 C CA . GLU A 1 67 ? 18.061 0.978 2.975 1.00 94.31 67 GLU A CA 1
ATOM 513 C C . GLU A 1 67 ? 17.362 -0.387 3.093 1.00 94.31 67 GLU A C 1
ATOM 515 O O . GLU A 1 67 ? 17.871 -1.305 3.740 1.00 94.31 67 GLU A O 1
ATOM 520 N N . PHE A 1 68 ? 16.200 -0.559 2.455 1.00 90.00 68 PHE A N 1
ATOM 521 C CA . PHE A 1 68 ? 15.459 -1.820 2.496 1.00 90.00 68 PHE A CA 1
ATOM 522 C C . PHE A 1 68 ? 16.006 -2.815 1.474 1.00 90.00 68 PHE A C 1
ATOM 524 O O . PHE A 1 68 ? 15.937 -2.588 0.264 1.00 90.00 68 PHE A O 1
ATOM 531 N N . THR A 1 69 ? 16.485 -3.966 1.951 1.00 89.75 69 THR A N 1
ATOM 532 C CA . THR A 1 69 ? 17.005 -5.050 1.102 1.00 89.75 69 THR A CA 1
ATOM 533 C C . THR A 1 69 ? 15.968 -5.530 0.081 1.00 89.75 69 THR A C 1
ATOM 535 O O . THR A 1 69 ? 16.324 -5.837 -1.056 1.00 89.75 69 THR A O 1
ATOM 538 N N . GLU A 1 70 ? 14.680 -5.538 0.445 1.00 87.75 70 GLU A N 1
ATOM 539 C CA . GLU A 1 70 ? 13.560 -5.832 -0.457 1.00 87.75 70 GLU A CA 1
ATOM 540 C C . GLU A 1 70 ? 13.497 -4.919 -1.688 1.00 87.75 70 GLU A C 1
ATOM 542 O O . GLU A 1 70 ? 12.962 -5.338 -2.711 1.00 87.75 70 GLU A O 1
ATOM 547 N N . LEU A 1 71 ? 14.014 -3.691 -1.589 1.00 92.50 71 LEU A N 1
ATOM 548 C CA . LEU A 1 71 ? 14.014 -2.700 -2.663 1.00 92.50 71 LEU A CA 1
ATOM 549 C C . LEU A 1 71 ? 15.368 -2.630 -3.377 1.00 92.50 71 LEU A C 1
ATOM 551 O O . LEU A 1 71 ? 15.407 -2.481 -4.596 1.00 92.50 71 LEU A O 1
ATOM 555 N N . SER A 1 72 ? 16.474 -2.732 -2.633 1.00 92.44 72 SER A N 1
ATOM 556 C CA . SER A 1 72 ? 17.831 -2.538 -3.162 1.00 92.44 72 SER A CA 1
ATOM 557 C C . SER A 1 72 ? 18.455 -3.794 -3.771 1.00 92.44 72 SER A C 1
ATOM 559 O O . SER A 1 72 ? 19.315 -3.692 -4.642 1.00 92.44 72 SER A O 1
ATOM 561 N N . SER A 1 73 ? 18.027 -4.989 -3.352 1.00 90.12 73 SER A N 1
ATOM 562 C CA . SER A 1 73 ? 18.617 -6.263 -3.803 1.00 90.12 73 SER A CA 1
ATOM 563 C C . SER A 1 73 ? 17.802 -6.981 -4.886 1.00 90.12 73 SER A C 1
ATOM 565 O O . SER A 1 73 ? 18.194 -8.045 -5.384 1.00 90.12 73 SER A O 1
ATOM 567 N N . THR A 1 74 ? 16.654 -6.429 -5.274 1.00 86.75 74 THR A N 1
ATOM 568 C CA . THR A 1 74 ? 15.805 -6.960 -6.343 1.00 86.75 74 THR A CA 1
ATOM 569 C C . THR A 1 74 ? 16.195 -6.399 -7.705 1.00 86.75 74 THR A C 1
ATOM 571 O O . THR A 1 74 ? 16.368 -5.198 -7.867 1.00 86.75 74 THR A O 1
ATOM 574 N N . LYS A 1 75 ? 16.295 -7.270 -8.717 1.00 90.12 75 LYS A N 1
ATOM 575 C CA . LYS A 1 75 ? 16.609 -6.868 -10.101 1.00 90.12 75 LYS A CA 1
ATOM 576 C C . LYS A 1 75 ? 15.411 -6.275 -10.847 1.00 90.12 75 LYS A C 1
ATOM 578 O O . LYS A 1 75 ? 15.598 -5.591 -11.847 1.00 90.12 75 LYS A O 1
ATOM 583 N N . MET A 1 76 ? 14.197 -6.583 -10.400 1.00 91.19 76 MET A N 1
ATOM 584 C CA . MET A 1 76 ? 12.949 -6.045 -10.939 1.00 91.19 76 MET A CA 1
ATOM 585 C C . MET A 1 76 ? 12.458 -4.871 -10.079 1.00 91.19 76 MET A C 1
ATOM 587 O O . MET A 1 76 ? 12.878 -4.751 -8.926 1.00 91.19 76 MET A O 1
ATOM 591 N N . PRO A 1 77 ? 11.550 -4.023 -10.594 1.00 91.69 77 PRO A N 1
ATOM 592 C CA . PRO A 1 77 ? 10.868 -3.022 -9.782 1.00 91.69 77 PRO A CA 1
ATOM 593 C C . PRO A 1 77 ? 10.216 -3.641 -8.537 1.00 91.69 77 PRO A C 1
ATOM 595 O O . PRO A 1 77 ? 9.595 -4.701 -8.625 1.00 91.69 77 PRO A O 1
ATOM 598 N N . ALA A 1 78 ? 10.340 -2.961 -7.397 1.00 94.00 78 ALA A N 1
ATOM 599 C CA . ALA A 1 78 ? 9.881 -3.443 -6.098 1.00 94.00 78 ALA A CA 1
ATOM 600 C C . ALA A 1 78 ? 9.022 -2.403 -5.360 1.00 94.00 78 ALA A C 1
ATOM 602 O O . ALA A 1 78 ? 9.262 -1.198 -5.490 1.00 94.00 78 ALA A O 1
ATOM 603 N N . VAL A 1 79 ? 8.036 -2.872 -4.588 1.00 96.88 79 VAL A N 1
ATOM 604 C CA . VAL A 1 79 ? 7.182 -2.050 -3.709 1.00 96.88 79 VAL A CA 1
ATOM 605 C C . VAL A 1 79 ? 7.013 -2.741 -2.355 1.00 96.88 79 VAL A C 1
ATOM 607 O O . VAL A 1 79 ? 6.625 -3.902 -2.307 1.00 96.88 79 VAL A O 1
ATOM 610 N N . ILE A 1 80 ? 7.234 -2.033 -1.251 1.00 96.69 80 ILE A N 1
ATOM 611 C CA . ILE A 1 80 ? 6.785 -2.474 0.079 1.00 96.69 80 ILE A CA 1
ATOM 612 C C . ILE A 1 80 ? 5.455 -1.778 0.358 1.00 96.69 80 ILE A C 1
ATOM 614 O O . ILE A 1 80 ? 5.390 -0.551 0.315 1.00 96.69 80 ILE A O 1
ATOM 618 N N . ILE A 1 81 ? 4.402 -2.544 0.630 1.00 97.81 81 ILE A N 1
ATOM 619 C CA . ILE A 1 81 ? 3.067 -2.036 0.955 1.00 97.81 81 ILE A CA 1
ATOM 620 C C . ILE A 1 81 ? 2.872 -2.146 2.466 1.00 97.81 81 ILE A C 1
ATOM 622 O O . ILE A 1 81 ? 2.674 -3.241 2.985 1.00 97.81 81 ILE A O 1
ATOM 626 N N . GLU A 1 82 ? 2.894 -1.016 3.165 1.00 97.56 82 GLU A N 1
ATOM 627 C CA . GLU A 1 82 ? 2.569 -0.922 4.589 1.00 97.56 82 GLU A CA 1
ATOM 628 C C . GLU A 1 82 ? 1.076 -0.605 4.729 1.00 97.56 82 GLU A C 1
ATOM 630 O O . GLU A 1 82 ? 0.645 0.537 4.550 1.00 97.56 82 GLU A O 1
ATOM 635 N N . CYS A 1 83 ? 0.266 -1.631 4.996 1.00 96.12 83 CYS A N 1
ATOM 636 C CA . CYS A 1 83 ? -1.190 -1.547 4.854 1.00 96.12 83 CYS A CA 1
ATOM 637 C C . CYS A 1 83 ? -1.848 -0.630 5.894 1.00 96.12 83 CYS A C 1
ATOM 639 O O . CYS A 1 83 ? -2.791 0.085 5.569 1.00 96.12 83 CYS A O 1
ATOM 641 N N . PHE A 1 84 ? -1.383 -0.693 7.142 1.00 96.94 84 PHE A N 1
ATOM 642 C CA . PHE A 1 84 ? -1.855 0.088 8.292 1.00 96.94 84 PHE A CA 1
ATOM 643 C C . PHE A 1 84 ? -0.901 -0.111 9.482 1.00 96.94 84 PHE A C 1
ATOM 645 O O . PHE A 1 84 ? 0.040 -0.897 9.375 1.00 96.94 84 PHE A O 1
ATOM 652 N N . PHE A 1 85 ? -1.134 0.557 10.618 1.00 95.75 85 PHE A N 1
ATOM 653 C CA . PHE A 1 85 ? -0.317 0.402 11.829 1.00 95.75 85 PHE A CA 1
ATOM 654 C C . PHE A 1 85 ? -0.963 -0.556 12.846 1.00 95.75 85 PHE A C 1
ATOM 656 O O . PHE A 1 85 ? -2.017 -0.254 13.404 1.00 95.75 85 PHE A O 1
ATOM 663 N N . CYS A 1 86 ? -0.308 -1.681 13.157 1.00 92.75 86 CYS A N 1
ATOM 664 C CA . CYS A 1 86 ? -0.830 -2.739 14.041 1.00 92.75 86 CYS A CA 1
ATOM 665 C C . CYS A 1 86 ? -1.075 -2.295 15.489 1.00 92.75 86 CYS A C 1
ATOM 667 O O . CYS A 1 86 ? -1.824 -2.934 16.218 1.00 92.75 86 CYS A O 1
ATOM 669 N N . ASN A 1 87 ? -0.437 -1.211 15.923 1.00 90.31 87 ASN A N 1
ATOM 670 C CA . ASN A 1 87 ? -0.554 -0.680 17.276 1.00 90.31 87 ASN A CA 1
ATOM 671 C C . ASN A 1 87 ? -1.167 0.730 17.321 1.00 90.31 87 ASN A C 1
ATOM 673 O O . ASN A 1 87 ? -1.062 1.429 18.331 1.00 90.31 87 ASN A O 1
ATOM 677 N N . SER A 1 88 ? -1.831 1.132 16.234 1.00 95.75 88 SER A N 1
ATOM 678 C CA . SER A 1 88 ? -2.835 2.191 16.239 1.00 95.75 88 SER A CA 1
ATOM 679 C C . SER A 1 88 ? -4.211 1.572 16.499 1.00 95.75 88 SER A C 1
ATOM 681 O O . SER A 1 88 ? -4.651 0.674 15.778 1.00 95.75 88 SER A O 1
ATOM 683 N N . LYS A 1 89 ? -4.926 2.071 17.514 1.00 96.06 89 LYS A N 1
ATOM 684 C CA . LYS A 1 89 ? -6.288 1.604 17.802 1.00 96.06 89 LYS A CA 1
ATOM 685 C C . LYS A 1 89 ? -7.244 1.883 16.640 1.00 96.06 89 LYS A C 1
ATOM 687 O O . LYS A 1 89 ? -7.999 0.999 16.267 1.00 96.06 89 LYS A O 1
ATOM 692 N N . ALA A 1 90 ? -7.219 3.082 16.062 1.00 98.19 90 ALA A N 1
ATOM 693 C CA . ALA A 1 90 ? -8.138 3.409 14.973 1.00 98.19 90 ALA A CA 1
ATOM 694 C C . ALA A 1 90 ? -7.868 2.575 13.708 1.00 98.19 90 ALA A C 1
ATOM 696 O O . ALA A 1 90 ? -8.816 2.135 13.062 1.00 98.19 90 ALA A O 1
ATOM 697 N N . ASP A 1 91 ? -6.598 2.311 13.381 1.00 97.81 91 ASP A N 1
ATOM 698 C CA . ASP A 1 91 ? -6.234 1.477 12.232 1.00 97.81 91 ASP A CA 1
ATOM 699 C C . ASP A 1 91 ? -6.649 0.011 12.449 1.00 97.81 91 ASP A C 1
ATOM 701 O O . ASP A 1 91 ? -7.203 -0.616 11.546 1.00 97.81 91 ASP A O 1
ATOM 705 N N . THR A 1 92 ? -6.433 -0.534 13.651 1.00 96.44 92 THR A N 1
ATOM 706 C CA . THR A 1 92 ? -6.834 -1.913 13.987 1.00 96.44 92 THR A CA 1
ATOM 707 C C . THR A 1 92 ? -8.348 -2.080 14.113 1.00 96.44 92 THR A C 1
ATOM 709 O O . THR A 1 92 ? -8.888 -3.081 13.646 1.00 96.44 92 THR A O 1
ATOM 712 N N . ASP A 1 93 ? -9.062 -1.098 14.667 1.00 98.19 93 ASP A N 1
ATOM 713 C CA . ASP A 1 93 ? -10.529 -1.076 14.676 1.00 98.19 93 ASP A CA 1
ATOM 714 C C . ASP A 1 93 ? -11.080 -1.073 13.237 1.00 98.19 93 ASP A C 1
ATOM 716 O O . ASP A 1 93 ? -12.016 -1.815 12.925 1.00 98.19 93 ASP A O 1
ATOM 720 N N . LEU A 1 94 ? -10.477 -0.286 12.334 1.00 98.38 94 LEU A N 1
ATOM 721 C CA . LEU A 1 94 ? -10.861 -0.276 10.924 1.00 98.38 94 LEU A CA 1
ATOM 722 C C . LEU A 1 94 ? -10.546 -1.610 10.239 1.00 98.38 94 LEU A C 1
ATOM 724 O O . LEU A 1 94 ? -11.405 -2.137 9.532 1.00 98.38 94 LEU A O 1
ATOM 728 N N . TYR A 1 95 ? -9.366 -2.186 10.486 1.00 96.88 95 TYR A N 1
ATOM 729 C CA . TYR A 1 95 ? -8.999 -3.522 10.012 1.00 96.88 95 TYR A CA 1
ATOM 730 C C . TYR A 1 95 ? -10.040 -4.574 10.420 1.00 96.88 95 TYR A C 1
ATOM 732 O O . TYR A 1 95 ? -10.520 -5.315 9.563 1.00 96.88 95 TYR A O 1
ATOM 740 N N . HIS A 1 96 ? -10.447 -4.612 11.693 1.00 97.19 96 HIS A N 1
ATOM 741 C CA . HIS A 1 96 ? -11.469 -5.549 12.172 1.00 97.19 96 HIS A CA 1
ATOM 742 C C . HIS A 1 96 ? -12.843 -5.302 11.543 1.00 97.19 96 HIS A C 1
ATOM 744 O O . HIS A 1 96 ? -13.586 -6.252 11.304 1.00 97.19 96 HIS A O 1
ATOM 750 N N . LYS A 1 97 ? -13.175 -4.042 11.242 1.00 98.19 97 LYS A N 1
ATOM 751 C CA . LYS A 1 97 ? -14.433 -3.672 10.587 1.00 98.19 97 LYS A CA 1
ATOM 752 C C . LYS A 1 97 ? -14.495 -4.122 9.123 1.00 98.19 97 LYS A C 1
ATOM 754 O O . LYS A 1 97 ? -15.532 -4.623 8.700 1.00 98.19 97 LYS A O 1
ATOM 759 N N . VAL A 1 98 ? -13.435 -3.908 8.338 1.00 97.75 98 VAL A N 1
ATOM 760 C CA . VAL A 1 98 ? -13.430 -4.216 6.888 1.00 97.75 98 VAL A CA 1
ATOM 761 C C . VAL A 1 98 ? -12.994 -5.651 6.587 1.00 97.75 98 VAL A C 1
ATOM 763 O O . VAL A 1 98 ? -13.444 -6.258 5.615 1.00 97.75 98 VAL A O 1
ATOM 766 N N . GLY A 1 99 ? -12.129 -6.206 7.432 1.00 94.75 99 GLY A N 1
ATOM 767 C CA . GLY A 1 99 ? -11.579 -7.546 7.319 1.00 94.75 99 GLY A CA 1
ATOM 768 C C . GLY A 1 99 ? -10.440 -7.688 6.294 1.00 94.75 99 GLY A C 1
ATOM 769 O O . GLY A 1 99 ? -10.320 -6.919 5.334 1.00 94.75 99 GLY A O 1
ATOM 770 N N . PRO A 1 100 ? -9.610 -8.737 6.438 1.00 92.25 100 PRO A N 1
ATOM 771 C CA . PRO A 1 100 ? -8.422 -8.950 5.605 1.00 92.25 100 PRO A CA 1
ATOM 772 C C . PRO A 1 100 ? -8.742 -9.178 4.120 1.00 92.25 100 PRO A C 1
ATOM 774 O O . PRO A 1 100 ? -7.950 -8.809 3.255 1.00 92.25 100 PRO A O 1
ATOM 777 N N . LYS A 1 101 ? -9.916 -9.742 3.795 1.00 94.62 101 LYS A N 1
ATOM 778 C CA . LYS A 1 101 ? -10.343 -9.962 2.400 1.00 94.62 101 LYS A CA 1
ATOM 779 C C . LYS A 1 101 ? -10.547 -8.649 1.643 1.00 94.62 101 LYS A C 1
ATOM 781 O O . LYS A 1 101 ? -10.155 -8.566 0.482 1.00 94.62 101 LYS A O 1
ATOM 786 N N . ALA A 1 102 ? -11.125 -7.634 2.289 1.00 97.06 102 ALA A N 1
ATOM 787 C CA . ALA A 1 102 ? -11.324 -6.324 1.675 1.00 97.06 102 ALA A CA 1
ATOM 788 C C . ALA A 1 102 ? -9.979 -5.645 1.379 1.00 97.06 102 ALA A C 1
ATOM 790 O O . ALA A 1 102 ? -9.781 -5.131 0.282 1.00 97.06 102 ALA A O 1
ATOM 791 N N . ILE A 1 103 ? -9.027 -5.730 2.313 1.00 97.88 103 ILE A N 1
ATOM 792 C CA . ILE A 1 103 ? -7.670 -5.187 2.145 1.00 97.88 103 ILE A CA 1
ATOM 793 C C . ILE A 1 103 ? -6.929 -5.894 1.007 1.00 97.88 103 ILE A C 1
ATOM 795 O O . ILE A 1 103 ? -6.381 -5.236 0.126 1.00 97.88 103 ILE A O 1
ATOM 799 N N . ALA A 1 104 ? -6.954 -7.230 0.976 1.00 96.12 104 ALA A N 1
ATOM 800 C CA . ALA A 1 104 ? -6.341 -7.997 -0.107 1.00 96.12 104 ALA A CA 1
ATOM 801 C C . ALA A 1 104 ? -6.951 -7.644 -1.475 1.00 96.12 104 ALA A C 1
ATOM 803 O O . ALA A 1 104 ? -6.229 -7.501 -2.463 1.00 96.12 104 ALA A O 1
ATOM 804 N N . TYR A 1 105 ? -8.274 -7.456 -1.531 1.00 96.88 105 TYR A N 1
ATOM 805 C CA . TYR A 1 105 ? -8.960 -7.051 -2.754 1.00 96.88 105 TYR A CA 1
ATOM 806 C C . TYR A 1 105 ? -8.597 -5.622 -3.185 1.00 96.88 105 TYR A C 1
ATOM 808 O O . TYR A 1 105 ? -8.352 -5.402 -4.368 1.00 96.88 105 TYR A O 1
ATOM 816 N N . ALA A 1 106 ? -8.469 -4.678 -2.249 1.00 98.31 106 ALA A N 1
ATOM 817 C CA . ALA A 1 106 ? -7.996 -3.321 -2.529 1.00 98.31 106 ALA A CA 1
ATOM 818 C C . ALA A 1 106 ? -6.572 -3.316 -3.115 1.00 98.31 106 ALA A C 1
ATOM 820 O O . ALA A 1 106 ? -6.319 -2.675 -4.134 1.00 98.31 106 ALA A O 1
ATOM 821 N N . ILE A 1 107 ? -5.652 -4.103 -2.544 1.00 97.69 107 ILE A N 1
ATOM 822 C CA . ILE A 1 107 ? -4.292 -4.261 -3.085 1.00 97.69 107 ILE A CA 1
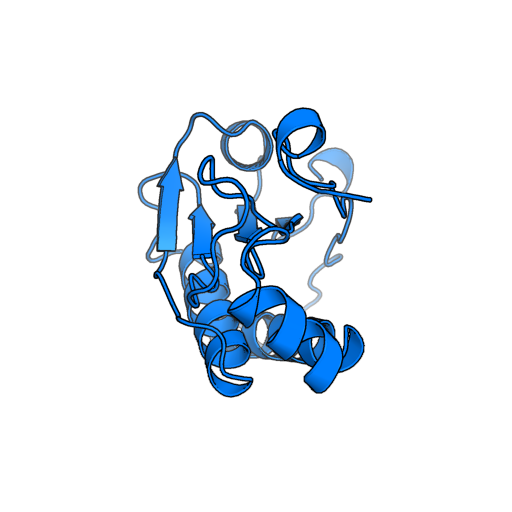ATOM 823 C C . ILE A 1 107 ? -4.338 -4.830 -4.513 1.00 97.69 107 ILE A C 1
ATOM 825 O O . ILE A 1 107 ? -3.676 -4.309 -5.413 1.00 97.69 107 ILE A O 1
ATOM 829 N N . TYR A 1 108 ? -5.157 -5.862 -4.750 1.00 96.31 108 TYR A N 1
ATOM 830 C CA . TYR A 1 108 ? -5.368 -6.426 -6.087 1.00 96.31 108 TYR A CA 1
ATOM 831 C C . TYR A 1 108 ? -5.881 -5.381 -7.090 1.00 96.31 108 TYR A C 1
ATOM 833 O O . TYR A 1 108 ? -5.352 -5.293 -8.202 1.00 96.31 108 TYR A O 1
ATOM 841 N N . LEU A 1 109 ? -6.886 -4.583 -6.713 1.00 96.06 109 LEU A N 1
ATOM 842 C CA . LEU A 1 109 ? -7.438 -3.533 -7.569 1.00 96.06 109 LEU A CA 1
ATOM 843 C C . LEU A 1 109 ? -6.380 -2.486 -7.922 1.00 96.06 109 LEU A C 1
ATOM 845 O O . LEU A 1 109 ? -6.260 -2.132 -9.097 1.00 96.06 109 LEU A O 1
ATOM 849 N N . GLY A 1 110 ? -5.558 -2.075 -6.954 1.00 96.62 110 GLY A N 1
ATOM 850 C CA . GLY A 1 110 ? -4.478 -1.119 -7.180 1.00 96.62 110 GLY A CA 1
ATOM 851 C C . GLY A 1 110 ? -3.432 -1.641 -8.169 1.00 96.62 110 GLY A C 1
ATOM 852 O O . GLY A 1 110 ? -3.082 -0.967 -9.139 1.00 96.62 110 GLY A O 1
ATOM 853 N N . ILE A 1 111 ? -2.992 -2.893 -7.998 1.00 94.62 111 ILE A N 1
ATOM 854 C CA . ILE A 1 111 ? -2.052 -3.544 -8.928 1.00 94.62 111 ILE A CA 1
ATOM 855 C C . ILE A 1 111 ? -2.663 -3.657 -10.331 1.00 94.62 111 ILE A C 1
ATOM 857 O O . ILE A 1 111 ? -2.013 -3.331 -11.328 1.00 94.62 111 ILE A O 1
ATOM 861 N N . LYS A 1 112 ? -3.922 -4.095 -10.430 1.00 93.56 112 LYS A N 1
ATOM 862 C CA . LYS A 1 112 ? -4.646 -4.221 -11.702 1.00 93.56 112 LYS A CA 1
ATOM 863 C C . LYS A 1 112 ? -4.792 -2.877 -12.415 1.00 93.56 112 LYS A C 1
ATOM 865 O O . LYS A 1 112 ? -4.662 -2.822 -13.635 1.00 93.56 112 LYS A O 1
ATOM 870 N N . ALA A 1 113 ? -5.074 -1.801 -11.683 1.00 93.19 113 ALA A N 1
ATOM 871 C CA . ALA A 1 113 ? -5.203 -0.463 -12.249 1.00 93.19 113 ALA A CA 1
ATOM 872 C C . ALA A 1 113 ? -3.865 0.030 -12.820 1.00 93.19 113 ALA A C 1
ATOM 874 O O . ALA A 1 113 ? -3.812 0.460 -13.970 1.00 93.19 113 ALA A O 1
ATOM 875 N N . ALA A 1 114 ? -2.773 -0.125 -12.068 1.00 91.12 114 ALA A N 1
ATOM 876 C CA . ALA A 1 114 ? -1.445 0.319 -12.488 1.00 91.12 114 ALA A CA 1
ATOM 877 C C . ALA A 1 114 ? -0.863 -0.475 -13.675 1.00 91.12 114 ALA A C 1
ATOM 879 O O . ALA A 1 114 ? -0.076 0.062 -14.455 1.00 91.12 114 ALA A O 1
ATOM 880 N N . THR A 1 115 ? -1.246 -1.746 -13.828 1.00 83.88 115 THR A N 1
ATOM 881 C CA . THR A 1 115 ? -0.722 -2.642 -14.878 1.00 83.88 115 THR A CA 1
ATOM 882 C C . THR A 1 115 ? -1.520 -2.604 -16.185 1.00 83.88 115 THR A C 1
ATOM 884 O O . THR A 1 115 ? -1.026 -3.058 -17.212 1.00 83.88 115 THR A O 1
ATOM 887 N N . ARG A 1 116 ? -2.715 -1.996 -16.204 1.00 73.25 116 ARG A N 1
ATOM 888 C CA . ARG A 1 116 ? -3.545 -1.843 -17.417 1.00 73.25 116 ARG A CA 1
ATOM 889 C C . ARG A 1 116 ? -3.019 -0.810 -18.422 1.00 73.25 116 ARG A C 1
ATOM 891 O O . ARG A 1 116 ? -3.418 -0.843 -19.582 1.00 73.25 116 ARG A O 1
ATOM 898 N N . SER A 1 117 ? -2.142 0.099 -17.997 1.00 54.12 117 SER A N 1
ATOM 899 C CA . SER A 1 117 ? -1.766 1.301 -18.761 1.00 54.12 117 SER A CA 1
ATOM 900 C C . SER A 1 117 ? -0.592 1.110 -19.731 1.00 54.12 117 SER A C 1
ATOM 902 O O . SER A 1 117 ? -0.262 2.035 -20.472 1.00 54.12 117 SER A O 1
ATOM 904 N N . LYS A 1 118 ? 0.064 -0.060 -19.747 1.00 46.91 118 LYS A N 1
ATOM 905 C CA . LYS A 1 118 ? 1.125 -0.390 -20.711 1.00 46.91 118 LYS A CA 1
ATOM 906 C C . LYS A 1 118 ? 1.010 -1.857 -21.148 1.00 46.91 118 LYS A C 1
ATOM 908 O O . LYS A 1 118 ? 1.456 -2.739 -20.424 1.00 46.91 118 LYS A O 1
ATOM 913 N N . THR A 1 119 ? 0.524 -2.063 -22.380 1.00 33.31 119 THR A N 1
ATOM 914 C CA . THR A 1 119 ? 0.523 -3.316 -23.183 1.00 33.31 119 THR A CA 1
ATOM 915 C C . THR A 1 119 ? -0.742 -4.194 -23.047 1.00 33.31 119 THR A C 1
ATOM 917 O O . THR A 1 119 ? -1.226 -4.389 -21.932 1.00 33.31 119 THR A O 1
ATOM 920 N N . PRO A 1 120 ? -1.293 -4.747 -24.160 1.00 34.72 120 PRO A N 1
ATOM 921 C CA . PRO A 1 120 ? -2.271 -5.838 -24.102 1.00 34.72 120 PRO A CA 1
ATOM 922 C C . PRO A 1 120 ? -1.694 -6.980 -23.267 1.00 34.72 120 PRO A C 1
ATOM 924 O O . PRO A 1 120 ? -0.479 -7.152 -23.248 1.00 34.72 120 PRO A O 1
ATOM 927 N N . ILE A 1 121 ? -2.552 -7.747 -22.594 1.00 38.06 121 ILE A N 1
ATOM 928 C CA . ILE A 1 121 ? -2.187 -8.874 -21.725 1.00 38.06 121 ILE A CA 1
ATOM 929 C C . ILE A 1 121 ? -1.326 -9.883 -22.511 1.00 38.06 121 ILE A C 1
ATOM 931 O O . ILE A 1 121 ? -1.834 -10.821 -23.113 1.00 38.06 121 ILE A O 1
ATOM 935 N N . LEU A 1 122 ? -0.012 -9.679 -22.517 1.00 33.78 122 LEU A N 1
ATOM 936 C CA . LEU A 1 122 ? 0.998 -10.620 -22.969 1.00 33.78 122 LEU A CA 1
ATOM 937 C C . LEU A 1 122 ? 1.791 -10.995 -21.721 1.00 33.78 122 LEU A C 1
ATOM 939 O O . LEU A 1 122 ? 2.703 -10.287 -21.316 1.00 33.78 122 LEU A O 1
ATOM 943 N N . SER A 1 123 ? 1.353 -12.083 -21.085 1.00 38.03 123 SER A N 1
ATOM 944 C CA . SER A 1 123 ? 2.120 -12.912 -20.148 1.00 38.03 123 SER A CA 1
ATOM 945 C C . SER A 1 123 ? 3.025 -12.161 -19.155 1.00 38.03 123 SER A C 1
ATOM 947 O O . SER A 1 123 ? 4.245 -12.172 -19.303 1.00 38.03 123 SER A O 1
ATOM 949 N N . MET A 1 124 ? 2.454 -11.584 -18.088 1.00 44.06 124 MET A N 1
ATOM 950 C CA . MET A 1 124 ? 3.244 -11.384 -16.863 1.00 44.06 124 MET A CA 1
ATOM 951 C C . MET A 1 124 ? 3.571 -12.775 -16.313 1.00 44.06 124 MET A C 1
ATOM 953 O O . MET A 1 124 ? 2.661 -13.506 -15.920 1.00 44.06 124 MET A O 1
ATOM 957 N N . ASN A 1 125 ? 4.847 -13.160 -16.288 1.00 44.12 125 ASN A N 1
ATOM 958 C CA . ASN A 1 125 ? 5.279 -14.532 -15.962 1.00 44.12 125 ASN A CA 1
ATOM 959 C C . ASN A 1 125 ? 5.119 -14.906 -14.471 1.00 44.12 125 ASN A C 1
ATOM 961 O O . ASN A 1 125 ? 5.541 -15.977 -14.040 1.00 44.12 125 ASN A O 1
ATOM 965 N N . GLY A 1 126 ? 4.485 -14.043 -13.678 1.00 45.81 126 GLY A N 1
ATOM 966 C CA . GLY A 1 126 ? 4.075 -14.324 -12.309 1.00 45.81 126 GLY A CA 1
ATOM 967 C C . GLY A 1 126 ? 4.124 -13.077 -11.439 1.00 45.81 126 GLY A C 1
ATOM 968 O O . GLY A 1 126 ? 5.114 -12.351 -11.424 1.00 45.81 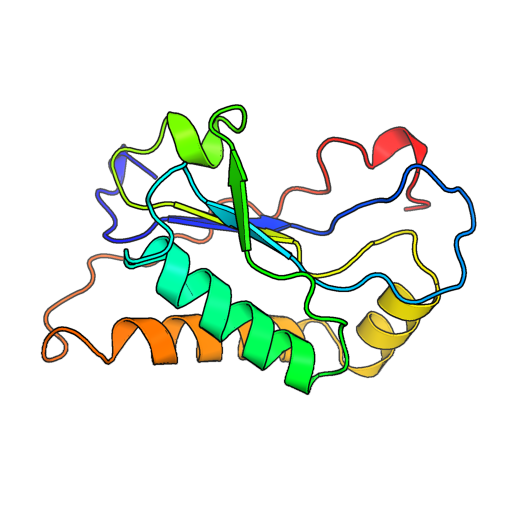126 GLY A O 1
ATOM 969 N N . ILE A 1 127 ? 3.059 -12.845 -10.677 1.00 49.00 127 ILE A N 1
ATOM 970 C CA . ILE A 1 127 ? 3.072 -11.949 -9.522 1.00 49.00 127 ILE A CA 1
ATOM 971 C C . ILE A 1 127 ? 3.479 -12.800 -8.318 1.00 49.00 127 ILE A C 1
ATOM 973 O O . ILE A 1 127 ? 2.817 -13.788 -8.006 1.00 49.00 127 ILE A O 1
ATOM 977 N N . ASN A 1 128 ? 4.583 -12.453 -7.660 1.00 44.06 128 ASN A N 1
ATOM 978 C CA . ASN A 1 128 ? 5.072 -13.184 -6.498 1.00 44.06 128 ASN A CA 1
ATOM 979 C C . ASN A 1 128 ? 4.717 -12.436 -5.204 1.00 44.06 128 ASN A C 1
ATOM 981 O O . ASN A 1 128 ? 5.176 -11.317 -5.001 1.00 44.06 128 ASN A O 1
ATOM 985 N N . ILE A 1 129 ? 3.950 -13.099 -4.334 1.00 50.69 129 ILE A N 1
ATOM 986 C CA . ILE A 1 129 ? 3.571 -12.647 -2.986 1.00 50.69 129 ILE A CA 1
ATOM 987 C C . ILE A 1 129 ? 4.414 -13.336 -1.898 1.00 50.69 129 ILE A C 1
ATOM 989 O O . ILE A 1 129 ? 3.885 -13.850 -0.916 1.00 50.69 129 ILE A O 1
ATOM 993 N N . ASN A 1 130 ? 5.735 -13.415 -2.052 1.00 39.41 130 ASN A N 1
ATOM 994 C CA . ASN A 1 130 ? 6.593 -14.082 -1.068 1.00 39.41 130 ASN A CA 1
ATOM 995 C C . ASN A 1 130 ? 7.080 -13.092 -0.018 1.00 39.41 130 ASN A C 1
ATOM 997 O O . ASN A 1 130 ? 8.240 -12.695 -0.056 1.00 39.41 130 ASN A O 1
ATOM 1001 N N . HIS A 1 131 ? 6.180 -12.713 0.886 1.00 44.94 131 HIS A N 1
ATOM 1002 C CA . HIS A 1 131 ? 6.421 -12.435 2.305 1.00 44.94 131 HIS A CA 1
ATOM 1003 C C . HIS A 1 131 ? 5.260 -11.589 2.840 1.00 44.94 131 HIS A C 1
ATOM 1005 O O . HIS A 1 131 ? 5.160 -10.403 2.533 1.00 44.94 131 HIS A O 1
ATOM 1011 N N . ILE A 1 132 ? 4.420 -12.186 3.687 1.00 43.00 132 ILE A N 1
ATOM 1012 C CA . ILE A 1 132 ? 3.761 -11.434 4.756 1.00 43.00 132 ILE A CA 1
ATOM 1013 C C . ILE A 1 132 ? 4.788 -11.449 5.886 1.00 43.00 132 ILE A C 1
ATOM 1015 O O . ILE A 1 132 ? 4.956 -12.470 6.552 1.00 43.00 132 ILE A O 1
ATOM 1019 N N . LYS A 1 133 ? 5.600 -10.394 6.005 1.00 44.84 133 LYS A N 1
ATOM 1020 C CA . LYS A 1 133 ? 6.437 -10.228 7.198 1.00 44.84 133 LYS A CA 1
ATOM 1021 C C . LYS A 1 133 ? 5.617 -9.457 8.210 1.00 44.84 133 LYS A C 1
ATOM 1023 O O . LYS A 1 133 ? 5.202 -8.331 7.938 1.00 44.84 133 LYS A O 1
ATOM 1028 N N . ASP A 1 134 ? 5.481 -10.031 9.395 1.00 46.38 134 ASP A N 1
ATOM 1029 C CA . ASP A 1 134 ? 5.223 -9.234 10.579 1.00 46.38 134 ASP A CA 1
ATOM 1030 C C . ASP A 1 134 ? 6.401 -8.262 10.709 1.00 46.38 134 ASP A C 1
ATOM 1032 O O . ASP A 1 134 ? 7.529 -8.663 10.988 1.00 46.38 134 ASP A O 1
ATOM 1036 N N . CYS A 1 135 ? 6.150 -6.998 10.364 1.00 45.88 135 CYS A N 1
ATOM 1037 C CA . CYS A 1 135 ? 6.763 -5.806 10.931 1.00 45.88 135 CYS A CA 1
ATOM 1038 C C . CYS A 1 135 ? 8.168 -6.006 11.533 1.00 45.88 135 CYS A C 1
ATOM 1040 O O . CYS A 1 135 ? 8.313 -6.517 12.648 1.00 45.88 135 CYS A O 1
ATOM 1042 N N . HIS A 1 136 ? 9.204 -5.496 10.852 1.00 45.94 136 HIS A N 1
ATOM 1043 C CA . HIS A 1 136 ? 10.610 -5.574 11.288 1.00 45.94 136 HIS A CA 1
ATOM 1044 C C . HIS A 1 136 ? 10.874 -5.026 12.715 1.00 45.94 136 HIS A C 1
ATOM 1046 O O . HIS A 1 136 ? 11.936 -5.290 13.269 1.00 45.94 136 HIS A O 1
ATOM 1052 N N . ASN A 1 137 ? 9.912 -4.325 13.338 1.00 45.09 137 ASN A N 1
ATOM 1053 C CA . ASN A 1 137 ? 10.011 -3.757 14.688 1.00 45.09 137 ASN A CA 1
ATOM 1054 C C . ASN A 1 137 ? 8.899 -4.182 15.676 1.00 45.09 137 ASN A C 1
ATOM 1056 O O . ASN A 1 137 ? 8.842 -3.663 16.791 1.00 45.09 137 ASN A O 1
ATOM 1060 N N . CYS A 1 138 ? 8.013 -5.125 15.334 1.00 46.94 138 CYS A N 1
ATOM 1061 C CA . CYS A 1 138 ? 6.797 -5.341 16.135 1.00 46.94 138 CYS A CA 1
ATOM 1062 C C . CYS A 1 138 ? 6.996 -6.039 17.479 1.00 46.94 138 CYS A C 1
ATOM 1064 O O . CYS A 1 138 ? 6.128 -5.910 18.344 1.00 46.94 138 CYS A O 1
ATOM 1066 N N . LYS A 1 139 ? 8.142 -6.694 17.711 1.00 50.69 139 LYS A N 1
ATOM 1067 C CA . LYS A 1 139 ? 8.409 -7.429 18.962 1.00 50.69 139 LYS A CA 1
ATOM 1068 C C . LYS A 1 139 ? 8.297 -6.566 20.229 1.00 50.69 139 LYS A C 1
ATOM 1070 O O . LYS A 1 139 ? 8.038 -7.108 21.294 1.00 50.69 139 LYS A O 1
ATOM 1075 N N . ASN A 1 140 ? 8.452 -5.243 20.117 1.00 53.16 140 ASN A N 1
ATOM 1076 C CA . ASN A 1 140 ? 8.410 -4.320 21.260 1.00 53.16 140 ASN A CA 1
ATOM 1077 C C . ASN A 1 140 ? 7.129 -3.471 21.351 1.00 53.16 140 ASN A C 1
ATOM 1079 O O . ASN A 1 140 ? 6.949 -2.740 22.333 1.00 53.16 140 ASN A O 1
ATOM 1083 N N . TYR A 1 141 ? 6.264 -3.519 20.332 1.00 52.62 141 TYR A N 1
ATOM 1084 C CA . TYR A 1 141 ? 5.208 -2.515 20.146 1.00 52.62 141 TYR A CA 1
ATOM 1085 C C . TYR A 1 141 ? 3.833 -3.075 19.770 1.00 52.62 141 TYR A C 1
ATOM 1087 O O . TYR A 1 141 ? 2.860 -2.326 19.878 1.00 52.62 141 TYR A O 1
ATOM 1095 N N . CYS A 1 142 ? 3.734 -4.347 19.373 1.00 46.66 142 CYS A N 1
ATOM 1096 C CA . CYS A 1 142 ? 2.469 -5.012 19.074 1.00 46.66 142 CYS A CA 1
ATOM 1097 C C . CYS A 1 142 ? 2.139 -6.034 20.175 1.00 46.66 142 CYS A C 1
ATOM 1099 O O . CYS A 1 142 ? 2.962 -6.918 20.421 1.00 46.66 142 CYS A O 1
ATOM 1101 N N . PRO A 1 143 ? 0.975 -5.950 20.842 1.00 46.62 143 PRO A N 1
ATOM 1102 C CA . PRO A 1 143 ? 0.441 -7.091 21.567 1.00 46.62 143 PRO A CA 1
ATOM 1103 C C . PRO A 1 143 ? -0.041 -8.089 20.507 1.00 46.62 143 PRO A C 1
ATOM 1105 O O . PRO A 1 143 ? -0.979 -7.789 19.770 1.00 46.62 143 PRO A O 1
ATOM 1108 N N . ILE A 1 144 ? 0.674 -9.202 20.345 1.00 46.25 144 ILE A N 1
ATOM 1109 C CA . ILE A 1 144 ? 0.127 -10.379 19.654 1.00 46.25 144 ILE A CA 1
ATOM 1110 C C . ILE A 1 144 ? -1.015 -10.974 20.475 1.00 46.25 144 ILE A C 1
ATOM 1112 O O . ILE A 1 144 ? -0.900 -10.958 21.723 1.00 46.25 144 ILE A O 1
#

Mean predicted aligned error: 7.16 Å